Protein AF-A0A318NRT4-F1 (afdb_monomer_lite)

Secondary structure (DSSP, 8-state):
-------------TTSGGGTSTT--HHHHHHHHHHHHHHTTT---SSSSPP---TT-EEEEEEEETTEEEEEEEETTEEEEEEETTTTEEEE----

pLDDT: mean 79.15, std 17.86, range [41.31, 95.25]

Sequence (96 aa):
MAQQNVKGATTKPTAASALNNGGLSDAQVYDLVRHVQLVCGGRSTGTMAPPSVPAHAEYFVLDEGDFDSLAVWVVDGWPVAASDEANWTHWQINAQ

Structure (mmCIF, N/CA/C/O backbone):
data_AF-A0A318NRT4-F1
#
_entry.id   AF-A0A318NRT4-F1
#
loop_
_atom_site.group_PDB
_atom_site.id
_atom_site.type_symbol
_atom_site.label_atom_id
_atom_site.label_alt_id
_atom_site.label_comp_id
_atom_site.label_asym_id
_atom_site.label_entity_id
_atom_site.label_seq_id
_atom_site.pdbx_PDB_ins_code
_atom_site.Cartn_x
_atom_site.Cartn_y
_atom_site.Cartn_z
_atom_site.occupancy
_atom_site.B_iso_or_equiv
_atom_site.auth_seq_id
_atom_site.auth_comp_id
_atom_site.auth_asym_id
_atom_site.auth_atom_id
_atom_site.pdbx_PDB_model_num
ATOM 1 N N . MET A 1 1 ? 16.876 32.384 -43.906 1.00 48.16 1 MET A N 1
ATOM 2 C CA . MET A 1 1 ? 15.763 31.439 -43.684 1.00 48.16 1 MET A CA 1
ATOM 3 C C . MET A 1 1 ? 16.344 30.079 -43.353 1.00 48.16 1 MET A C 1
ATOM 5 O O . MET A 1 1 ? 17.076 29.566 -44.184 1.00 48.16 1 MET A O 1
ATOM 9 N N . ALA A 1 2 ? 16.061 29.566 -42.153 1.00 43.19 2 ALA A N 1
ATOM 10 C CA . ALA A 1 2 ? 15.890 28.145 -41.818 1.00 43.19 2 ALA A CA 1
ATOM 11 C C . ALA A 1 2 ? 15.734 28.041 -40.288 1.00 43.19 2 ALA A C 1
ATOM 13 O O . ALA A 1 2 ? 16.711 27.883 -39.563 1.00 43.19 2 ALA A O 1
ATOM 14 N N . GLN A 1 3 ? 14.502 28.195 -39.791 1.00 47.34 3 GLN A N 1
ATOM 15 C CA . GLN A 1 3 ? 14.153 27.769 -38.434 1.00 47.34 3 GLN A CA 1
ATOM 16 C C . GLN A 1 3 ? 14.202 26.239 -38.413 1.00 47.34 3 GLN A C 1
ATOM 18 O O . GLN A 1 3 ? 13.421 25.583 -39.103 1.00 47.34 3 GLN A O 1
ATOM 23 N N . GLN A 1 4 ? 15.138 25.669 -37.656 1.00 50.69 4 GLN A N 1
ATOM 24 C CA . GLN A 1 4 ? 15.173 24.231 -37.414 1.00 50.69 4 GLN A CA 1
ATOM 25 C C . GLN A 1 4 ? 14.046 23.865 -36.444 1.00 50.69 4 GLN A C 1
ATOM 27 O O . GLN A 1 4 ? 14.084 24.155 -35.252 1.00 50.69 4 GLN A O 1
ATOM 32 N N . ASN A 1 5 ? 13.011 23.254 -37.013 1.00 47.66 5 ASN A N 1
ATOM 33 C CA . ASN A 1 5 ? 11.875 22.664 -36.329 1.00 47.66 5 ASN A CA 1
ATOM 34 C C . ASN A 1 5 ? 12.317 21.341 -35.683 1.00 47.66 5 ASN A C 1
ATOM 36 O O . ASN A 1 5 ? 12.365 20.314 -36.360 1.00 47.66 5 ASN A O 1
ATOM 40 N N . VAL A 1 6 ? 12.659 21.350 -34.392 1.00 50.81 6 VAL A N 1
ATOM 41 C CA . VAL A 1 6 ? 12.936 20.116 -33.638 1.00 50.81 6 VAL A CA 1
ATOM 42 C C . VAL A 1 6 ? 11.599 19.469 -33.259 1.00 50.81 6 VAL A C 1
ATOM 44 O O . VAL A 1 6 ? 11.117 19.566 -32.134 1.00 50.81 6 VAL A O 1
ATOM 47 N N . LYS A 1 7 ? 10.966 18.816 -34.238 1.00 49.34 7 LYS A N 1
ATOM 48 C CA . LYS A 1 7 ? 9.908 17.825 -34.003 1.00 49.34 7 LYS A CA 1
ATOM 49 C C . LYS A 1 7 ? 10.570 16.556 -33.470 1.00 49.34 7 LYS A C 1
ATOM 51 O O . LYS A 1 7 ? 11.029 15.732 -34.253 1.00 49.34 7 LYS A O 1
ATOM 56 N N . GLY A 1 8 ? 10.648 16.416 -32.151 1.00 51.31 8 GLY A N 1
ATOM 57 C CA . GLY A 1 8 ? 11.252 15.224 -31.556 1.00 51.31 8 GLY A CA 1
ATOM 58 C C . GLY A 1 8 ? 11.334 15.215 -30.037 1.00 51.31 8 GLY A C 1
ATOM 59 O O . GLY A 1 8 ? 12.285 14.666 -29.503 1.00 51.31 8 GLY A O 1
ATOM 60 N N . ALA A 1 9 ? 10.377 15.819 -29.334 1.00 45.19 9 ALA A N 1
ATOM 61 C CA . ALA A 1 9 ? 10.125 15.464 -27.943 1.00 45.19 9 ALA A CA 1
ATOM 62 C C . ALA A 1 9 ? 8.857 14.612 -27.939 1.00 45.19 9 ALA A C 1
ATOM 64 O O . ALA A 1 9 ? 7.744 15.128 -27.868 1.00 45.19 9 ALA A O 1
ATOM 65 N N . THR A 1 10 ? 9.021 13.304 -28.126 1.00 45.69 10 THR A N 1
ATOM 66 C CA . THR A 1 10 ? 7.993 12.324 -27.779 1.00 45.69 10 THR A CA 1
ATOM 67 C C . THR A 1 10 ? 7.712 12.510 -26.295 1.00 45.69 10 THR A C 1
ATOM 69 O O . THR A 1 10 ? 8.489 12.072 -25.450 1.00 45.69 10 THR A O 1
ATOM 72 N N . THR A 1 11 ? 6.641 13.228 -25.967 1.00 50.16 11 THR A N 1
ATOM 73 C CA . THR A 1 11 ? 6.087 13.227 -24.618 1.00 50.16 11 THR A CA 1
ATOM 74 C C . THR A 1 11 ? 5.782 11.777 -24.277 1.00 50.16 11 THR A C 1
ATOM 76 O O . THR A 1 11 ? 4.984 11.141 -24.971 1.00 50.16 11 THR A O 1
ATOM 79 N N . LYS A 1 12 ? 6.465 11.254 -23.250 1.00 49.28 12 LYS A N 1
ATOM 80 C CA . LYS A 1 12 ? 6.130 9.993 -22.576 1.00 49.28 12 LYS A CA 1
ATOM 81 C C . LYS A 1 12 ? 4.603 9.964 -22.413 1.00 49.28 12 LYS A C 1
ATOM 83 O O . LYS A 1 12 ? 4.046 11.003 -22.058 1.00 49.28 12 LYS A O 1
ATOM 88 N N . PRO A 1 13 ? 3.895 8.871 -22.735 1.00 45.09 13 PRO A N 1
ATOM 89 C CA . PRO A 1 13 ? 2.445 8.853 -22.594 1.00 45.09 13 PRO A CA 1
ATOM 90 C C . PRO A 1 13 ? 2.076 8.986 -21.107 1.00 45.09 13 PRO A C 1
ATOM 92 O O . PRO A 1 13 ? 2.036 8.002 -20.385 1.00 45.09 13 PRO A O 1
ATOM 95 N N . THR A 1 14 ? 1.809 10.206 -20.634 1.00 51.69 14 THR A N 1
ATOM 96 C CA . THR A 1 14 ? 1.453 10.514 -19.234 1.00 51.69 14 THR A CA 1
ATOM 97 C C . THR A 1 14 ? -0.034 10.267 -18.940 1.00 51.69 14 THR A C 1
ATOM 99 O O . THR A 1 14 ? -0.649 11.001 -18.180 1.00 51.69 14 THR A O 1
ATOM 102 N N . ALA A 1 15 ? -0.677 9.298 -19.593 1.00 47.72 15 ALA A N 1
ATOM 103 C CA . ALA A 1 15 ? -2.134 9.157 -19.477 1.00 47.72 15 ALA A CA 1
ATOM 104 C C . ALA A 1 15 ? -2.672 7.729 -19.652 1.00 47.72 15 ALA A C 1
ATOM 106 O O . ALA A 1 15 ? -3.861 7.563 -19.908 1.00 47.72 15 ALA A O 1
ATOM 107 N N . ALA A 1 16 ? -1.829 6.697 -19.541 1.00 43.91 16 ALA A N 1
ATOM 108 C CA . ALA A 1 16 ? -2.270 5.305 -19.689 1.00 43.91 16 ALA A CA 1
ATOM 109 C C . ALA A 1 16 ? -2.332 4.510 -18.369 1.00 43.91 16 ALA A C 1
ATOM 111 O O . ALA A 1 16 ? -2.883 3.414 -18.369 1.00 43.91 16 ALA A O 1
ATOM 112 N N . SER A 1 17 ? -1.851 5.052 -17.245 1.00 47.28 17 SER A N 1
ATOM 113 C CA . SER A 1 17 ? -1.937 4.383 -15.932 1.00 47.28 17 SER A CA 1
ATOM 114 C C . SER A 1 17 ? -3.359 4.391 -15.346 1.00 47.28 17 SER A C 1
ATOM 116 O O . SER A 1 17 ? -3.708 3.547 -14.526 1.00 47.28 17 SER A O 1
ATOM 118 N N . ALA A 1 18 ? -4.233 5.274 -15.845 1.00 43.94 18 ALA A N 1
ATOM 119 C CA . ALA A 1 18 ? -5.590 5.482 -15.334 1.00 43.94 18 ALA A CA 1
ATOM 120 C C . ALA A 1 18 ? -6.569 4.301 -15.534 1.00 43.94 18 ALA A C 1
ATOM 122 O O . ALA A 1 18 ? -7.694 4.363 -15.042 1.00 43.94 18 ALA A O 1
ATOM 123 N N . LEU A 1 19 ? -6.192 3.234 -16.251 1.00 47.41 19 LEU A N 1
ATOM 124 C CA . LEU A 1 19 ? -7.097 2.110 -16.545 1.00 47.41 19 LEU A CA 1
ATOM 125 C C . LEU A 1 19 ? -6.826 0.828 -15.742 1.00 47.41 19 LEU A C 1
ATOM 127 O O . LEU A 1 19 ? -7.682 -0.052 -15.754 1.00 47.41 19 LEU A O 1
ATOM 131 N N . ASN A 1 20 ? -5.714 0.726 -15.003 1.00 59.78 20 ASN A N 1
ATOM 132 C CA . ASN A 1 20 ? -5.404 -0.482 -14.222 1.00 59.78 20 ASN A CA 1
ATOM 133 C C . ASN A 1 20 ? -5.760 -0.376 -12.730 1.00 59.78 20 ASN A C 1
ATOM 135 O O . ASN A 1 20 ? -5.798 -1.398 -12.055 1.00 59.78 20 ASN A O 1
ATOM 139 N N . ASN A 1 21 ? -6.095 0.820 -12.228 1.00 73.06 21 ASN A N 1
ATOM 140 C CA . ASN A 1 21 ? -6.363 1.047 -10.802 1.00 73.06 21 ASN A CA 1
ATOM 141 C C . ASN A 1 21 ? -7.856 1.112 -10.433 1.00 73.06 21 ASN A C 1
ATOM 143 O O . ASN A 1 21 ? -8.249 1.873 -9.552 1.00 73.06 21 ASN A O 1
ATOM 147 N N . GLY A 1 22 ? -8.726 0.403 -11.159 1.00 75.38 22 GLY A N 1
ATOM 148 C CA . GLY A 1 22 ? -10.167 0.390 -10.853 1.00 75.38 22 GLY A CA 1
ATOM 149 C C . GLY A 1 22 ? -10.860 1.762 -10.943 1.00 75.38 22 GLY A C 1
ATOM 150 O O . GLY A 1 22 ? -11.922 1.953 -10.358 1.00 75.38 22 GLY A O 1
ATOM 151 N N . GLY A 1 23 ? -10.271 2.725 -11.664 1.00 81.94 23 GLY A N 1
ATOM 152 C CA . GLY A 1 23 ? -10.768 4.102 -11.780 1.00 81.94 23 GLY A CA 1
ATOM 153 C C . GLY A 1 23 ? -10.120 5.112 -10.825 1.00 81.94 23 GLY A C 1
ATOM 154 O O . GLY A 1 23 ? -10.480 6.289 -10.874 1.00 81.94 23 GLY A O 1
ATOM 155 N N . LEU A 1 24 ? -9.162 4.694 -9.990 1.00 85.25 24 LEU A N 1
ATOM 156 C CA . LEU A 1 24 ? -8.349 5.611 -9.191 1.00 85.25 24 LEU A CA 1
ATOM 157 C C . LEU A 1 24 ? -7.305 6.321 -10.058 1.00 85.25 24 LEU A C 1
ATOM 159 O O . LEU A 1 24 ? -6.639 5.712 -10.896 1.00 85.25 24 LEU A O 1
ATOM 163 N N . SER A 1 25 ? -7.146 7.619 -9.818 1.00 89.00 25 SER A N 1
ATOM 164 C CA . SER A 1 25 ? -6.027 8.395 -10.348 1.00 89.00 25 SER A CA 1
ATOM 165 C C . SER A 1 25 ? -4.741 8.108 -9.578 1.00 89.00 25 SER A C 1
ATOM 167 O O . SER A 1 25 ? -4.768 7.769 -8.396 1.00 89.00 25 SER A O 1
ATOM 169 N N . ASP A 1 26 ? -3.610 8.338 -10.232 1.00 88.12 26 ASP A N 1
ATOM 170 C CA . ASP A 1 26 ? -2.266 8.237 -9.658 1.00 88.12 26 ASP A CA 1
ATOM 171 C C . ASP A 1 26 ? -2.131 8.991 -8.320 1.00 88.12 26 ASP A C 1
ATOM 173 O O . ASP A 1 26 ? -1.599 8.460 -7.348 1.00 88.12 26 ASP A O 1
ATOM 177 N N . ALA A 1 27 ? -2.705 10.197 -8.227 1.00 89.06 27 ALA A N 1
ATOM 178 C CA . ALA A 1 27 ? -2.719 10.985 -6.994 1.00 89.06 27 ALA A CA 1
ATOM 179 C C . ALA A 1 27 ? -3.502 10.302 -5.859 1.00 89.06 27 ALA A C 1
ATOM 181 O O . ALA A 1 27 ? -3.077 10.334 -4.709 1.00 89.06 27 ALA A O 1
ATOM 182 N N . GLN A 1 28 ? -4.619 9.640 -6.174 1.00 91.88 28 GLN A N 1
ATOM 183 C CA . GLN A 1 28 ? -5.395 8.896 -5.178 1.00 91.88 28 GLN A CA 1
ATOM 184 C C . GLN A 1 28 ? -4.647 7.648 -4.702 1.00 91.88 28 GLN A C 1
ATOM 186 O O . GLN A 1 28 ? -4.673 7.346 -3.513 1.00 91.88 28 GLN A O 1
ATOM 191 N N . VAL A 1 29 ? -3.953 6.941 -5.600 1.00 91.50 29 VAL A N 1
ATOM 192 C CA . VAL A 1 29 ? -3.101 5.803 -5.216 1.00 91.50 29 VAL A CA 1
ATOM 193 C C . VAL A 1 29 ? -1.975 6.274 -4.295 1.00 91.50 29 VAL A C 1
ATOM 195 O O . VAL A 1 29 ? -1.756 5.677 -3.240 1.00 91.50 29 VAL A O 1
ATOM 198 N N . TYR A 1 30 ? -1.329 7.392 -4.631 1.00 91.94 30 TYR A N 1
ATOM 199 C CA . TYR A 1 30 ? -0.307 8.011 -3.788 1.00 91.94 30 TYR A CA 1
ATOM 200 C C . TYR A 1 30 ? -0.838 8.382 -2.392 1.00 91.94 30 TYR A C 1
ATOM 202 O O . TYR A 1 30 ? -0.201 8.072 -1.382 1.00 91.94 30 TYR A O 1
ATOM 210 N N . ASP A 1 31 ? -2.028 8.986 -2.307 1.00 94.25 31 ASP A N 1
ATOM 211 C CA . ASP A 1 31 ? -2.662 9.334 -1.029 1.00 94.25 31 ASP A CA 1
ATOM 212 C C . ASP A 1 31 ? -2.927 8.093 -0.157 1.00 94.25 31 ASP A C 1
ATOM 214 O O . ASP A 1 31 ? -2.707 8.129 1.059 1.00 94.25 31 ASP A O 1
ATOM 218 N N . LEU A 1 32 ? -3.342 6.973 -0.761 1.00 94.81 32 LEU A N 1
ATOM 219 C CA . LEU A 1 32 ? -3.550 5.705 -0.053 1.00 94.81 32 LEU A CA 1
ATOM 220 C C . LEU A 1 32 ? -2.231 5.115 0.464 1.00 94.81 32 LEU A C 1
ATOM 222 O O . LEU A 1 32 ? -2.157 4.710 1.627 1.00 94.81 32 LEU A O 1
ATOM 226 N N . VAL A 1 33 ? -1.171 5.119 -0.351 1.00 93.25 33 VAL A N 1
ATOM 227 C CA . VAL A 1 33 ? 0.177 4.707 0.084 1.00 93.25 33 VAL A CA 1
ATOM 228 C C . VAL A 1 33 ? 0.626 5.559 1.268 1.00 93.25 33 VAL A C 1
ATOM 230 O O . VAL A 1 33 ? 1.075 5.036 2.296 1.00 93.25 33 VAL A O 1
ATOM 233 N N . ARG A 1 34 ? 0.450 6.881 1.170 1.00 94.00 34 ARG A N 1
ATOM 234 C CA . ARG A 1 34 ? 0.843 7.807 2.230 1.00 94.00 34 ARG A CA 1
ATOM 235 C C . ARG A 1 34 ? 0.046 7.587 3.509 1.00 94.00 34 ARG A C 1
ATOM 237 O O . ARG A 1 34 ? 0.618 7.665 4.598 1.00 94.00 34 ARG A O 1
ATOM 244 N N . HIS A 1 35 ? -1.245 7.287 3.394 1.00 94.69 35 HIS A N 1
ATOM 245 C CA . HIS A 1 35 ? -2.080 6.931 4.533 1.00 94.69 35 HIS A CA 1
ATOM 246 C C . HIS A 1 35 ? -1.515 5.717 5.280 1.00 94.69 35 HIS A C 1
ATOM 248 O O . HIS A 1 35 ? -1.301 5.802 6.490 1.00 94.69 35 HIS A O 1
ATOM 254 N N . VAL A 1 36 ? -1.192 4.628 4.572 1.00 94.56 36 VAL A N 1
ATOM 255 C CA . VAL A 1 36 ? -0.603 3.424 5.186 1.00 94.56 36 VAL A CA 1
ATOM 256 C C . VAL A 1 36 ? 0.706 3.760 5.900 1.00 94.56 36 VAL A C 1
ATOM 258 O O . VAL A 1 36 ? 0.876 3.413 7.069 1.00 94.56 36 VAL A O 1
ATOM 261 N N . GLN A 1 37 ? 1.610 4.499 5.247 1.00 93.00 37 GLN A N 1
ATOM 262 C CA . GLN A 1 37 ? 2.875 4.922 5.860 1.00 93.00 37 GLN A CA 1
ATOM 263 C C . GLN A 1 37 ? 2.657 5.705 7.162 1.00 93.00 37 GLN A C 1
ATOM 265 O O . GLN A 1 37 ? 3.359 5.471 8.150 1.00 93.00 37 GLN A O 1
ATOM 270 N N . LEU A 1 38 ? 1.697 6.635 7.174 1.00 93.62 38 LEU A N 1
ATOM 271 C CA . LEU A 1 38 ? 1.378 7.449 8.347 1.00 93.62 38 LEU A CA 1
ATOM 272 C C . LEU A 1 38 ? 0.798 6.605 9.485 1.00 93.62 38 LEU A C 1
ATOM 274 O O . LEU A 1 38 ? 1.233 6.763 10.626 1.00 93.62 38 LEU A O 1
ATOM 278 N N . VAL A 1 39 ? -0.124 5.685 9.189 1.00 93.38 39 VAL A N 1
ATOM 279 C CA . VAL A 1 39 ? -0.719 4.784 10.193 1.00 93.38 39 VAL A CA 1
ATOM 280 C C . VAL A 1 39 ? 0.337 3.859 10.802 1.00 93.38 39 VAL A C 1
ATOM 282 O O . VAL A 1 39 ? 0.353 3.651 12.014 1.00 93.38 39 VAL A O 1
ATOM 285 N N . CYS A 1 40 ? 1.284 3.373 9.999 1.00 89.88 40 CYS A N 1
ATOM 286 C CA . CYS A 1 40 ? 2.420 2.588 10.484 1.00 89.88 40 CYS A CA 1
ATOM 287 C C . CYS A 1 40 ? 3.474 3.431 11.235 1.00 89.88 40 CYS A C 1
ATOM 289 O O . CYS A 1 40 ? 4.485 2.892 11.693 1.00 89.88 40 CYS A O 1
ATOM 291 N N . GLY A 1 41 ? 3.302 4.754 11.347 1.00 86.75 41 GLY A N 1
ATOM 292 C CA . GLY A 1 41 ? 4.293 5.654 11.944 1.00 86.75 41 GLY A CA 1
ATOM 293 C C . GLY A 1 41 ? 5.631 5.648 11.198 1.00 86.75 41 GLY A C 1
ATOM 294 O O . GLY A 1 41 ? 6.685 5.775 11.820 1.00 86.75 41 GLY A O 1
ATOM 295 N N . GLY A 1 42 ? 5.598 5.411 9.883 1.00 79.56 42 GLY A N 1
ATOM 296 C CA . GLY A 1 42 ? 6.768 5.250 9.019 1.00 79.56 42 GLY A CA 1
ATOM 297 C C . GLY A 1 42 ? 7.523 3.929 9.192 1.00 79.56 42 GLY A C 1
ATOM 298 O O . GLY A 1 42 ? 8.517 3.711 8.503 1.00 79.56 42 GLY A O 1
ATOM 299 N N . ARG A 1 43 ? 7.083 3.033 10.084 1.00 84.62 43 ARG A N 1
ATOM 300 C CA . ARG A 1 43 ? 7.768 1.761 10.349 1.00 84.62 43 ARG A CA 1
ATOM 301 C C . ARG A 1 43 ? 7.436 0.746 9.265 1.00 84.62 43 ARG A C 1
AT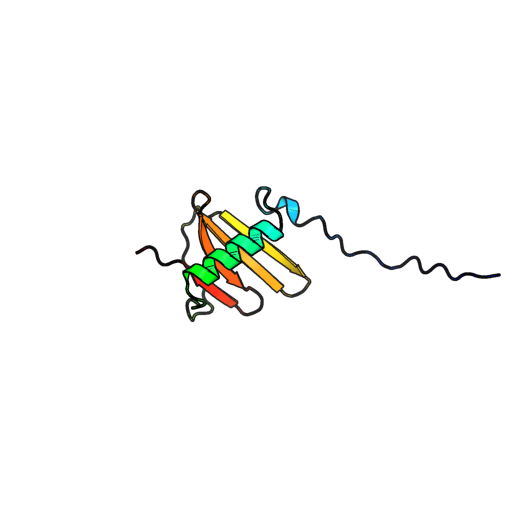OM 303 O O . ARG A 1 43 ? 6.273 0.386 9.102 1.00 84.62 43 ARG A O 1
ATOM 310 N N . SER A 1 44 ? 8.456 0.284 8.552 1.00 87.44 44 SER A N 1
ATOM 311 C CA . SER A 1 44 ? 8.301 -0.814 7.602 1.00 87.44 44 SER A CA 1
ATOM 312 C C . SER A 1 44 ? 8.117 -2.152 8.324 1.00 87.44 44 SER A C 1
ATOM 314 O O . SER A 1 44 ? 8.388 -2.273 9.522 1.00 87.44 44 SER A O 1
ATOM 316 N N . THR A 1 45 ? 7.702 -3.182 7.588 1.00 85.25 45 THR A N 1
ATOM 317 C CA . THR A 1 45 ? 7.657 -4.568 8.085 1.00 85.25 45 THR A CA 1
ATOM 318 C C . THR A 1 45 ? 9.048 -5.107 8.442 1.00 85.25 45 THR A C 1
ATOM 320 O O . THR A 1 45 ? 9.153 -6.126 9.119 1.00 85.25 45 THR A O 1
ATOM 323 N N . GLY A 1 46 ? 10.120 -4.429 8.010 1.00 84.56 46 GLY A N 1
ATOM 324 C CA . GLY A 1 46 ? 11.506 -4.823 8.265 1.00 84.56 46 GLY A CA 1
ATOM 325 C C . GLY A 1 46 ? 11.971 -6.027 7.443 1.00 84.56 46 GLY A C 1
ATOM 326 O O . GLY A 1 46 ? 13.029 -6.584 7.727 1.00 84.56 46 GLY A O 1
ATOM 327 N N . THR A 1 47 ? 11.199 -6.438 6.436 1.00 84.25 47 THR A N 1
ATOM 328 C CA . THR A 1 47 ? 11.526 -7.565 5.554 1.00 84.25 47 THR A CA 1
ATOM 329 C C . THR A 1 47 ? 11.350 -7.150 4.098 1.00 84.25 47 THR A C 1
ATOM 331 O O . THR A 1 47 ? 10.532 -6.281 3.827 1.00 84.25 47 THR A O 1
ATOM 334 N N . MET A 1 48 ? 12.064 -7.807 3.181 1.00 85.38 48 MET A N 1
ATOM 335 C CA . MET A 1 48 ? 11.844 -7.695 1.727 1.00 85.38 48 MET A CA 1
ATOM 336 C C . MET A 1 48 ? 10.735 -8.643 1.233 1.00 85.38 48 MET A C 1
ATOM 338 O O . MET A 1 48 ? 10.532 -8.796 0.033 1.00 85.38 48 MET A O 1
ATOM 342 N N . ALA A 1 49 ? 10.091 -9.383 2.144 1.00 84.81 49 ALA A N 1
ATOM 343 C CA . ALA A 1 49 ? 8.979 -10.242 1.782 1.00 84.81 49 ALA A CA 1
ATOM 344 C C . ALA A 1 49 ? 7.725 -9.376 1.595 1.00 84.81 49 ALA A C 1
ATOM 346 O O . ALA A 1 49 ? 7.487 -8.482 2.416 1.00 84.81 49 ALA A O 1
ATOM 347 N N . PRO A 1 50 ? 6.905 -9.657 0.568 1.00 83.12 50 PRO A N 1
ATOM 348 C CA . PRO A 1 50 ? 5.691 -8.895 0.324 1.00 83.12 50 PRO A CA 1
ATOM 349 C C . PRO A 1 50 ? 4.745 -8.961 1.537 1.00 83.12 50 PRO A C 1
ATOM 351 O O . PRO A 1 50 ? 4.734 -9.966 2.260 1.00 83.12 50 PRO A O 1
ATOM 354 N N . PRO A 1 51 ? 3.943 -7.907 1.773 1.00 85.69 51 PRO A N 1
ATOM 355 C CA . PRO A 1 51 ? 3.034 -7.855 2.910 1.00 85.69 51 PRO A CA 1
ATOM 356 C C . PRO A 1 51 ? 1.990 -8.978 2.842 1.00 85.69 51 PRO A C 1
ATOM 358 O O . PRO A 1 51 ? 1.475 -9.322 1.777 1.00 85.69 51 PRO A O 1
ATOM 361 N N . SER A 1 52 ? 1.655 -9.549 4.000 1.00 88.75 52 SER A N 1
ATOM 362 C CA . SER A 1 52 ? 0.666 -10.626 4.091 1.00 88.75 52 SER A CA 1
ATOM 363 C C . SER A 1 52 ? -0.740 -10.034 4.082 1.00 88.75 52 SER A C 1
ATOM 365 O O . SER A 1 52 ? -1.253 -9.639 5.130 1.00 88.75 52 SER A O 1
ATOM 367 N N . VAL A 1 53 ? -1.368 -9.983 2.910 1.00 89.88 53 VAL A N 1
ATOM 368 C CA . VAL A 1 53 ? -2.700 -9.394 2.701 1.00 89.88 53 VAL A CA 1
ATOM 369 C C . VAL A 1 53 ? -3.764 -10.458 2.390 1.00 89.88 53 VAL A C 1
ATOM 371 O O . VAL A 1 53 ? -3.428 -11.546 1.915 1.00 89.88 53 VAL A O 1
ATOM 374 N N . PRO A 1 54 ? -5.058 -10.182 2.642 1.00 89.62 54 PRO A N 1
ATOM 375 C CA . PRO A 1 54 ? -6.139 -11.073 2.228 1.00 89.62 54 PRO A CA 1
ATOM 376 C C . PRO A 1 54 ? -6.148 -11.315 0.713 1.00 89.62 54 PRO A C 1
ATOM 378 O O . PRO A 1 54 ? -5.888 -10.408 -0.070 1.00 89.62 54 PRO A O 1
ATOM 381 N N . ALA A 1 55 ? -6.528 -12.523 0.285 1.00 89.81 55 ALA A N 1
ATOM 382 C CA . ALA A 1 55 ? -6.525 -12.908 -1.134 1.00 89.81 55 ALA A CA 1
ATOM 383 C C . ALA A 1 55 ? -7.498 -12.107 -2.021 1.00 89.81 55 ALA A C 1
ATOM 385 O O . ALA A 1 55 ? -7.373 -12.133 -3.240 1.00 89.81 55 ALA A O 1
ATOM 386 N N . HIS A 1 56 ? -8.478 -11.431 -1.418 1.00 88.69 56 HIS A N 1
ATOM 387 C CA . HIS A 1 56 ? -9.438 -10.572 -2.114 1.00 88.69 56 HIS A CA 1
ATOM 388 C C . HIS A 1 56 ? -9.035 -9.089 -2.094 1.00 88.69 56 HIS A C 1
ATOM 390 O O . HIS A 1 56 ? -9.829 -8.257 -2.519 1.00 88.69 56 HIS A O 1
ATOM 396 N N . ALA A 1 57 ? -7.852 -8.747 -1.569 1.00 91.44 57 ALA A N 1
ATOM 397 C CA . ALA A 1 57 ? -7.376 -7.373 -1.578 1.00 91.44 57 ALA A CA 1
ATOM 398 C C . ALA A 1 57 ? -7.144 -6.902 -3.021 1.00 91.44 57 ALA A C 1
ATOM 400 O O . ALA A 1 57 ? -6.459 -7.5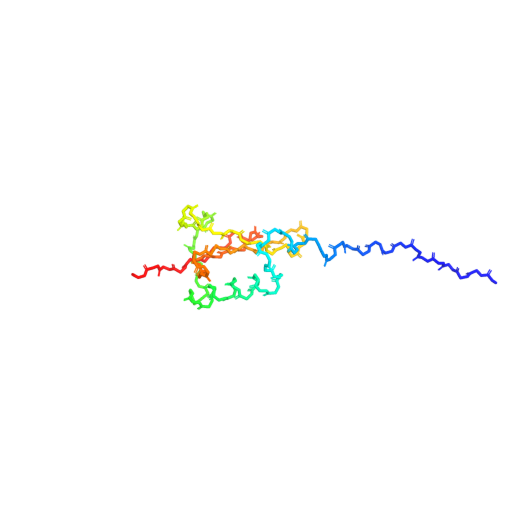64 -3.804 1.00 91.44 57 ALA A O 1
ATOM 401 N N . GLU A 1 58 ? -7.701 -5.745 -3.354 1.00 92.88 58 GLU A N 1
ATOM 402 C CA . GLU A 1 58 ? -7.444 -5.053 -4.607 1.00 92.88 58 GLU A CA 1
ATOM 403 C C . GLU A 1 58 ? -6.027 -4.485 -4.583 1.00 92.88 58 GLU A C 1
ATOM 405 O O . GLU A 1 58 ? -5.585 -3.944 -3.570 1.00 92.88 58 GLU A O 1
ATOM 410 N N . TYR A 1 59 ? -5.309 -4.627 -5.693 1.00 92.06 59 TYR A N 1
ATOM 411 C CA . TYR A 1 59 ? -3.931 -4.174 -5.840 1.00 92.06 59 TYR A CA 1
ATOM 412 C C . TYR A 1 59 ? -3.892 -3.017 -6.830 1.00 92.06 59 TYR A C 1
ATOM 414 O O . TYR A 1 59 ? -4.286 -3.174 -7.988 1.00 92.06 59 TYR A O 1
ATOM 422 N N . PHE A 1 60 ? -3.422 -1.866 -6.362 1.00 91.75 60 PHE A N 1
ATOM 423 C CA . PHE A 1 60 ? -3.290 -0.655 -7.160 1.00 91.75 60 PHE A CA 1
ATOM 424 C C . PHE A 1 60 ? -1.831 -0.227 -7.213 1.00 91.75 60 PHE A C 1
ATOM 426 O O . PHE A 1 60 ? -1.134 -0.275 -6.198 1.00 91.75 60 PHE A O 1
ATOM 433 N N . VAL A 1 61 ? -1.387 0.207 -8.391 1.00 91.00 61 VAL A N 1
ATOM 434 C CA . VAL A 1 61 ? 0.006 0.578 -8.654 1.00 91.00 61 VAL A CA 1
ATOM 435 C C . VAL A 1 61 ? 0.074 1.972 -9.242 1.00 91.00 61 VAL A C 1
ATOM 437 O O . VAL A 1 61 ? -0.603 2.297 -10.218 1.00 91.00 61 VAL A O 1
ATOM 440 N N . LEU A 1 62 ? 0.934 2.780 -8.647 1.00 89.25 62 LEU A N 1
ATOM 441 C CA . LEU A 1 62 ? 1.432 4.018 -9.201 1.00 89.25 62 LEU A CA 1
ATOM 442 C C . LEU A 1 62 ? 2.771 3.725 -9.881 1.00 89.25 62 LEU A C 1
ATOM 444 O O . LEU A 1 62 ? 3.734 3.367 -9.211 1.00 89.25 62 LEU A O 1
ATOM 448 N N . ASP A 1 63 ? 2.817 3.884 -11.199 1.00 86.12 63 ASP A N 1
ATOM 449 C CA . ASP A 1 63 ? 4.058 3.852 -11.976 1.00 86.12 63 ASP A CA 1
ATOM 450 C C . ASP A 1 63 ? 4.697 5.253 -11.930 1.00 86.12 63 ASP A C 1
ATOM 452 O O . ASP A 1 63 ? 4.176 6.197 -12.533 1.00 86.12 63 ASP A O 1
ATOM 456 N N . GLU A 1 64 ? 5.798 5.407 -11.186 1.00 79.50 64 GLU A N 1
ATOM 457 C CA . GLU A 1 64 ? 6.555 6.667 -11.094 1.00 79.50 64 GLU A CA 1
ATOM 458 C C . GLU A 1 64 ? 7.621 6.789 -12.202 1.00 79.50 64 GLU A C 1
ATOM 460 O O . GLU A 1 64 ? 8.305 7.812 -12.333 1.00 79.50 64 GLU A O 1
ATOM 465 N N . GLY A 1 65 ? 7.727 5.787 -13.078 1.00 75.88 65 GLY A N 1
ATOM 466 C CA . GLY A 1 65 ? 8.611 5.757 -14.227 1.00 75.88 65 GLY A CA 1
ATOM 467 C C . GLY A 1 65 ? 9.488 4.512 -14.270 1.00 75.88 65 GLY A C 1
ATOM 468 O O . GLY A 1 65 ? 9.186 3.471 -13.708 1.00 75.88 65 GLY A O 1
ATOM 469 N N . ASP A 1 66 ? 10.609 4.619 -14.982 1.00 68.31 66 ASP A N 1
ATOM 470 C CA . ASP A 1 66 ? 11.315 3.454 -15.535 1.00 68.31 66 ASP A CA 1
ATOM 471 C C . ASP A 1 66 ? 11.907 2.489 -14.481 1.00 68.31 66 ASP A C 1
ATOM 473 O O . ASP A 1 66 ? 12.358 1.405 -14.849 1.00 68.31 66 ASP A O 1
ATOM 477 N N . PHE A 1 67 ? 11.924 2.866 -13.196 1.00 60.66 67 PHE A N 1
ATOM 478 C CA . PHE A 1 67 ? 12.542 2.090 -12.115 1.00 60.66 67 PHE A CA 1
ATOM 479 C C . PHE A 1 67 ? 11.809 2.150 -10.770 1.00 60.66 67 PHE 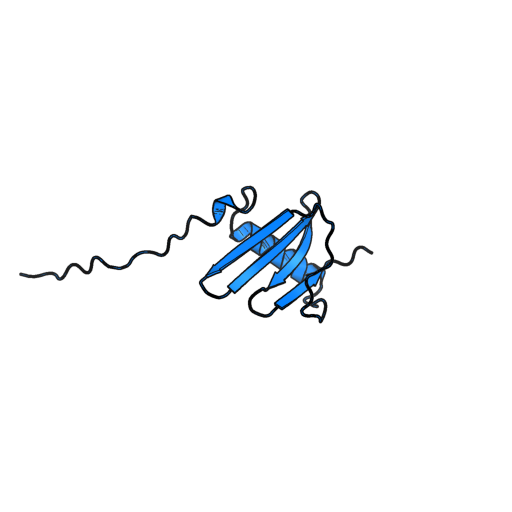A C 1
ATOM 481 O O . PHE A 1 67 ? 12.313 1.562 -9.815 1.00 60.66 67 PHE A O 1
ATOM 488 N N . ASP A 1 68 ? 10.687 2.866 -10.668 1.00 80.75 68 ASP A N 1
ATOM 489 C CA . ASP A 1 68 ? 10.040 3.102 -9.378 1.00 80.75 68 ASP A CA 1
ATOM 490 C C . ASP A 1 68 ? 8.523 2.978 -9.488 1.00 80.75 68 ASP A C 1
ATOM 492 O O . ASP A 1 68 ? 7.894 3.544 -10.387 1.00 80.75 68 ASP A O 1
ATOM 496 N N . SER A 1 69 ? 7.955 2.196 -8.579 1.00 88.31 69 SER A N 1
ATOM 497 C CA . SER A 1 69 ? 6.522 1.994 -8.459 1.00 88.31 69 SER A CA 1
ATOM 498 C C . SER A 1 69 ? 6.129 1.903 -6.995 1.00 88.31 69 SER A C 1
ATOM 500 O O . SER A 1 69 ? 6.774 1.241 -6.175 1.00 88.31 69 SER A O 1
ATOM 502 N N . LEU A 1 70 ? 5.011 2.549 -6.677 1.00 91.38 70 LEU A N 1
ATOM 503 C CA . LEU A 1 70 ? 4.362 2.413 -5.384 1.00 91.38 70 LEU A CA 1
ATOM 504 C C . LEU A 1 70 ? 3.123 1.550 -5.550 1.00 91.38 70 LEU A C 1
ATOM 506 O O . LEU A 1 70 ? 2.283 1.800 -6.412 1.00 91.38 70 LEU A O 1
ATOM 510 N N . ALA A 1 71 ? 2.982 0.561 -4.683 1.00 92.62 71 ALA A N 1
ATOM 511 C CA . ALA A 1 71 ? 1.830 -0.316 -4.656 1.00 92.62 71 ALA A CA 1
ATOM 512 C C . ALA A 1 71 ? 1.037 -0.152 -3.361 1.00 92.62 71 ALA A C 1
ATOM 514 O O . ALA A 1 71 ? 1.597 0.085 -2.288 1.00 92.62 71 ALA A O 1
ATOM 515 N N . VAL A 1 72 ? -0.277 -0.333 -3.446 1.00 94.31 72 VAL A N 1
ATOM 516 C CA . VAL A 1 72 ? -1.173 -0.366 -2.289 1.00 94.31 72 VAL A CA 1
ATOM 517 C C . VAL A 1 72 ? -2.185 -1.493 -2.432 1.00 94.31 72 VAL A C 1
ATOM 519 O O . VAL A 1 72 ? -2.713 -1.746 -3.514 1.00 94.31 72 VAL A O 1
ATOM 522 N N . TRP A 1 73 ? -2.458 -2.161 -1.314 1.00 94.88 73 TRP A N 1
ATOM 523 C CA . TRP A 1 73 ? -3.492 -3.178 -1.197 1.00 94.88 73 TRP A CA 1
ATOM 524 C C . TRP A 1 73 ? -4.677 -2.615 -0.433 1.00 94.88 73 TRP A C 1
ATOM 526 O O . TRP A 1 73 ? -4.508 -2.054 0.655 1.00 94.88 73 TRP A O 1
ATOM 536 N N . VAL A 1 74 ? -5.870 -2.799 -0.985 1.00 93.06 74 VAL A N 1
ATOM 537 C CA . VAL A 1 74 ? -7.125 -2.260 -0.465 1.00 93.06 74 VAL A CA 1
ATOM 538 C C . VAL A 1 74 ? -8.118 -3.396 -0.239 1.00 93.06 74 VAL A C 1
ATOM 540 O O . VAL A 1 74 ? -8.293 -4.259 -1.090 1.00 93.06 74 VAL A O 1
ATOM 543 N N . VAL A 1 75 ? -8.771 -3.411 0.918 1.00 92.25 75 VAL A N 1
ATOM 544 C CA . VAL A 1 75 ? -9.817 -4.375 1.279 1.00 92.25 75 VAL A CA 1
ATOM 545 C C . VAL A 1 75 ? -11.083 -3.592 1.593 1.00 92.25 75 VAL A C 1
ATOM 547 O O . VAL A 1 75 ? -11.062 -2.729 2.467 1.00 92.25 75 VAL A O 1
ATOM 550 N N . ASP A 1 76 ? -12.171 -3.859 0.867 1.00 89.81 76 ASP A N 1
ATOM 551 C CA . ASP A 1 76 ? -13.463 -3.175 1.036 1.00 89.81 76 ASP A CA 1
ATOM 552 C C . ASP A 1 76 ? -13.346 -1.633 1.037 1.00 89.81 76 ASP A C 1
ATOM 554 O O . ASP A 1 76 ? -13.999 -0.933 1.814 1.00 89.81 76 ASP A O 1
ATOM 558 N N . GLY A 1 77 ? -12.469 -1.089 0.185 1.00 88.00 77 GLY A N 1
ATOM 559 C CA . GLY A 1 77 ? -12.195 0.350 0.090 1.00 88.00 77 GLY A CA 1
ATOM 560 C C . GLY A 1 77 ? -11.223 0.915 1.137 1.00 88.00 77 GLY A C 1
ATOM 561 O O . GLY A 1 77 ? -10.921 2.107 1.091 1.00 88.00 77 GLY A O 1
ATOM 562 N N . TRP A 1 78 ? -10.695 0.091 2.049 1.00 91.88 78 TRP A N 1
ATOM 563 C CA . TRP A 1 78 ? -9.714 0.496 3.061 1.00 91.88 78 TRP A CA 1
ATOM 564 C C . TRP A 1 78 ? -8.298 0.020 2.722 1.00 91.88 78 TRP A C 1
ATOM 566 O O . TRP A 1 78 ? -8.096 -1.178 2.520 1.00 91.88 78 TRP A O 1
ATOM 576 N N . PRO A 1 79 ? -7.290 0.909 2.680 1.00 93.75 79 PRO A N 1
ATOM 577 C CA . PRO A 1 79 ? -5.915 0.494 2.432 1.00 93.75 79 PRO A CA 1
ATOM 578 C C . PRO A 1 79 ? -5.361 -0.270 3.642 1.00 93.75 79 PRO A C 1
ATOM 580 O O . PRO A 1 79 ? -5.448 0.206 4.771 1.00 93.75 79 PRO A O 1
ATOM 583 N N . VAL A 1 80 ? -4.784 -1.451 3.414 1.00 94.56 80 VAL A N 1
ATOM 584 C CA . VAL A 1 80 ? -4.284 -2.351 4.475 1.00 94.56 80 VAL A CA 1
ATOM 585 C C . VAL A 1 80 ? -2.771 -2.541 4.441 1.00 94.56 80 VAL A C 1
ATOM 587 O O . VAL A 1 80 ? -2.149 -2.810 5.471 1.00 94.56 80 VAL A O 1
ATOM 590 N N . ALA A 1 81 ? -2.161 -2.389 3.270 1.00 95.25 81 ALA A N 1
A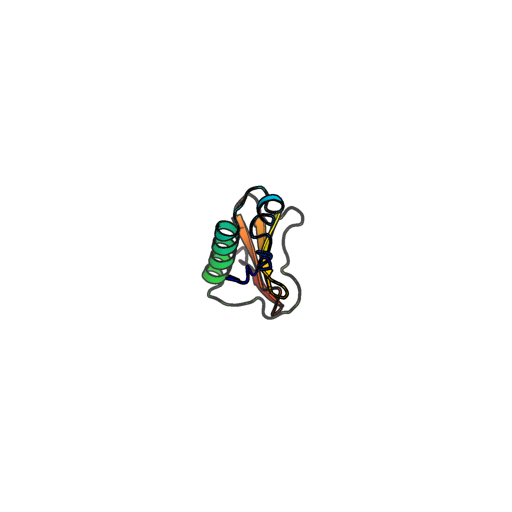TOM 591 C CA . ALA A 1 81 ? -0.722 -2.476 3.093 1.00 95.25 81 ALA A CA 1
ATOM 592 C C . ALA A 1 81 ? -0.278 -1.602 1.924 1.00 95.25 81 ALA A C 1
ATOM 594 O O . ALA A 1 81 ? -1.067 -1.307 1.030 1.00 95.25 81 ALA A O 1
ATOM 595 N N . ALA A 1 82 ? 0.990 -1.216 1.925 1.00 94.88 82 ALA A N 1
ATOM 596 C CA . ALA A 1 82 ? 1.622 -0.478 0.847 1.00 94.88 82 ALA A CA 1
ATOM 597 C C . ALA A 1 82 ? 3.056 -0.962 0.649 1.00 94.88 82 ALA A C 1
ATOM 599 O O . ALA A 1 82 ? 3.651 -1.581 1.536 1.00 94.88 82 ALA A O 1
ATOM 600 N N . SER A 1 83 ? 3.615 -0.718 -0.526 1.00 93.75 83 SER A N 1
ATOM 601 C CA . SER A 1 83 ? 4.984 -1.082 -0.866 1.00 93.75 83 SER A CA 1
ATOM 602 C C . SER A 1 83 ? 5.608 -0.039 -1.765 1.00 93.75 83 SER A C 1
ATOM 604 O O . SER A 1 83 ? 4.959 0.489 -2.658 1.00 93.75 83 SER A O 1
ATOM 606 N N . ASP A 1 84 ? 6.873 0.226 -1.498 1.00 91.25 84 ASP A N 1
ATOM 607 C CA . ASP A 1 84 ? 7.793 0.883 -2.408 1.00 91.25 84 ASP A CA 1
ATOM 608 C C . ASP A 1 84 ? 8.591 -0.233 -3.086 1.00 91.25 84 ASP A C 1
ATOM 610 O O . ASP A 1 84 ? 9.319 -0.993 -2.435 1.00 91.25 84 ASP A O 1
ATOM 614 N N . GLU A 1 85 ? 8.349 -0.418 -4.380 1.00 86.62 85 GLU A N 1
ATOM 615 C CA . GLU A 1 85 ? 8.896 -1.537 -5.144 1.00 86.62 85 GLU A CA 1
ATOM 616 C C . GLU A 1 85 ? 10.314 -1.252 -5.660 1.00 86.62 85 GLU A C 1
ATOM 618 O O . GLU A 1 85 ? 11.012 -2.201 -6.027 1.00 86.62 85 GLU A O 1
ATOM 623 N N . ALA A 1 86 ? 10.789 0.001 -5.605 1.00 85.31 86 ALA A N 1
ATOM 624 C CA . ALA A 1 86 ? 12.173 0.344 -5.927 1.00 85.31 86 ALA A CA 1
ATOM 625 C C . ALA A 1 86 ? 13.148 -0.092 -4.829 1.00 85.31 86 ALA A C 1
ATOM 627 O O . ALA A 1 86 ? 14.246 -0.573 -5.122 1.00 85.31 86 ALA A O 1
ATOM 628 N N . ASN A 1 87 ? 12.765 0.068 -3.558 1.00 85.94 87 ASN A N 1
ATOM 629 C CA . ASN A 1 87 ? 13.617 -0.290 -2.416 1.00 85.94 87 ASN A CA 1
ATOM 630 C C . ASN A 1 87 ? 13.123 -1.509 -1.616 1.00 85.94 87 ASN A C 1
ATOM 632 O O . ASN A 1 87 ? 13.753 -1.875 -0.621 1.00 85.94 87 ASN A O 1
ATOM 636 N N . TRP A 1 88 ? 12.025 -2.136 -2.052 1.00 87.88 88 TRP A N 1
ATOM 637 C CA . TRP A 1 88 ? 11.363 -3.266 -1.386 1.00 87.88 88 TRP A CA 1
ATOM 638 C C . TRP A 1 88 ? 11.033 -2.982 0.082 1.00 87.88 88 TRP A C 1
ATOM 640 O O . TRP A 1 88 ? 11.165 -3.840 0.960 1.00 87.88 88 TRP A O 1
ATOM 650 N N . THR A 1 89 ? 10.607 -1.749 0.355 1.00 91.06 89 THR A N 1
ATOM 651 C CA . THR A 1 89 ? 10.092 -1.359 1.662 1.00 91.06 89 THR A CA 1
ATOM 652 C C . THR A 1 89 ? 8.592 -1.572 1.683 1.00 91.06 89 THR A C 1
ATOM 654 O O . THR A 1 89 ? 7.851 -1.007 0.884 1.00 91.06 89 THR A O 1
ATOM 657 N N . HIS A 1 90 ? 8.130 -2.361 2.645 1.00 93.44 90 HIS A N 1
ATOM 658 C CA . HIS A 1 90 ? 6.715 -2.667 2.803 1.00 93.44 90 HIS A CA 1
ATOM 659 C C . HIS A 1 90 ? 6.182 -2.066 4.102 1.00 93.44 90 HIS A C 1
ATOM 661 O O . HIS A 1 90 ? 6.865 -2.069 5.128 1.00 93.44 90 HIS A O 1
ATOM 667 N N . TRP A 1 91 ? 4.940 -1.598 4.078 1.00 94.31 91 TRP A N 1
ATOM 668 C CA . TRP A 1 91 ? 4.191 -1.150 5.249 1.00 94.31 91 TRP A CA 1
ATOM 669 C C . TRP A 1 91 ? 2.891 -1.939 5.327 1.00 94.31 91 TRP A C 1
ATOM 671 O O . TRP A 1 91 ? 2.228 -2.154 4.315 1.00 94.31 91 TRP A O 1
ATOM 681 N N . GLN A 1 92 ? 2.514 -2.364 6.527 1.00 93.31 92 GLN A N 1
ATOM 682 C CA . GLN A 1 92 ? 1.272 -3.089 6.759 1.00 93.31 92 GLN A CA 1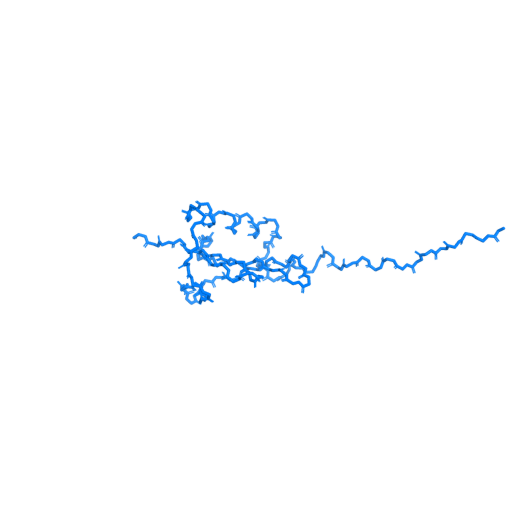
ATOM 683 C C . GLN A 1 92 ? 0.605 -2.547 8.017 1.00 93.31 92 GLN A C 1
ATOM 685 O O . GLN A 1 92 ? 1.230 -2.454 9.078 1.00 93.31 9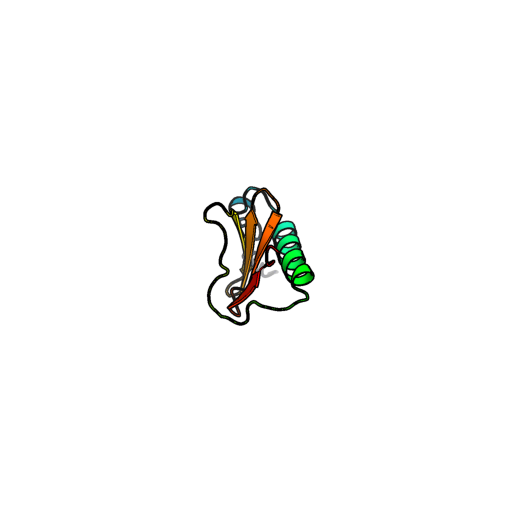2 GLN A O 1
ATOM 690 N N . ILE A 1 93 ? -0.670 -2.187 7.893 1.00 91.50 93 ILE A N 1
ATOM 691 C CA . ILE A 1 93 ? -1.494 -1.836 9.042 1.00 91.50 93 ILE A CA 1
ATOM 692 C C . ILE A 1 93 ? -1.795 -3.150 9.757 1.00 91.50 93 ILE A C 1
ATOM 694 O O . ILE A 1 93 ? -2.537 -3.993 9.253 1.00 91.50 93 ILE A O 1
ATOM 698 N N . ASN A 1 94 ? -1.174 -3.360 10.916 1.00 74.44 94 ASN A N 1
ATOM 699 C CA . ASN A 1 94 ? -1.508 -4.505 11.750 1.00 74.44 94 ASN A CA 1
ATOM 700 C C . ASN A 1 94 ? -2.965 -4.350 12.197 1.00 74.44 94 ASN A C 1
ATOM 702 O O . ASN A 1 94 ? -3.287 -3.404 12.917 1.00 74.44 94 ASN A O 1
ATOM 706 N N . ALA A 1 95 ? -3.832 -5.272 11.774 1.00 56.94 95 ALA A N 1
ATOM 707 C CA . ALA A 1 95 ? -5.119 -5.452 12.426 1.00 56.94 95 ALA A CA 1
ATOM 708 C C . ALA A 1 95 ? -4.829 -5.768 13.901 1.00 56.94 95 ALA A C 1
ATOM 710 O O . ALA A 1 95 ? -4.118 -6.734 14.192 1.00 56.94 95 ALA A O 1
ATOM 711 N N . GLN A 1 96 ? -5.274 -4.892 14.804 1.00 41.31 96 GLN A N 1
ATOM 712 C CA . GLN A 1 96 ? -5.254 -5.176 16.238 1.00 41.31 96 GLN A CA 1
ATOM 713 C C . GLN A 1 96 ? -6.221 -6.308 16.571 1.00 41.31 96 GLN A C 1
ATOM 715 O O . GLN A 1 96 ? -7.304 -6.355 15.943 1.00 41.31 96 GLN A O 1
#

Foldseek 3Di:
DDDPDPPDDPDDPPPDLCPQAVRDDLVRQVVLQVVLCVLQVNDFPPDLDEDDDDPPWRKHWRDPDDQWIKIFTHDPNHTAKIATPNVSTIGGNDDD

Radius of gyration: 17.45 Å; chains: 1; bounding box: 29×44×60 Å

Organism: Serratia plymuthica (NCBI:txid82996)